Protein AF-A0A819YKR6-F1 (afdb_monomer)

Solvent-accessible surface area (backbone atoms only — not comparable to full-atom values): 6091 Å² total; per-residue (Å²): 78,85,42,70,83,52,98,86,44,75,47,55,27,43,64,50,94,60,62,57,65,52,88,93,46,35,77,60,46,51,54,49,40,50,49,23,30,75,78,69,68,44,48,60,54,61,46,28,30,16,52,42,7,23,50,71,63,73,48,72,83,44,50,89,32,15,81,78,50,72,47,72,69,46,43,45,30,48,77,43,75,43,68,68,60,47,52,51,50,52,51,49,54,53,52,48,54,50,43,55,72,76,68,46,79,87,123

Secondary structure (DSSP, 8-state):
-EEESSSS-EEE----S--S--GGGHHHHHHHHHHHHHHH---HHHHHHHHHHHHHTT-TT-GGGBTTSS-GGGB-GGG---HHHHHHHHHHHHHHHHHHHHTS---

Structure (mmCIF, N/CA/C/O backbone):
data_AF-A0A819YKR6-F1
#
_entry.id   AF-A0A819YKR6-F1
#
loop_
_atom_site.group_PDB
_atom_site.id
_atom_site.type_symbol
_atom_site.label_atom_id
_atom_site.label_alt_id
_atom_site.label_comp_id
_atom_site.label_asym_id
_atom_site.label_entity_id
_atom_site.label_seq_id
_atom_site.pdbx_PDB_ins_code
_atom_site.Cartn_x
_atom_site.Cartn_y
_atom_site.Cartn_z
_atom_site.occupancy
_atom_site.B_iso_or_equiv
_atom_site.auth_seq_id
_atom_site.auth_comp_id
_atom_site.auth_asym_id
_atom_site.auth_atom_id
_atom_site.pdbx_PDB_model_num
ATOM 1 N N . HIS A 1 1 ? 3.825 -5.706 -6.126 1.00 92.19 1 HIS A N 1
ATOM 2 C CA . HIS A 1 1 ? 3.063 -6.907 -6.554 1.00 92.19 1 HIS A CA 1
ATOM 3 C C . HIS A 1 1 ? 2.234 -6.603 -7.795 1.00 92.19 1 HIS A C 1
ATOM 5 O O . HIS A 1 1 ? 1.718 -5.496 -7.921 1.00 92.19 1 HIS A O 1
ATOM 11 N N . VAL A 1 2 ? 2.062 -7.589 -8.679 1.00 91.44 2 VAL A N 1
ATOM 12 C CA . VAL A 1 2 ? 1.302 -7.446 -9.929 1.00 91.44 2 VAL A CA 1
ATOM 13 C C . VAL A 1 2 ? -0.203 -7.290 -9.662 1.00 91.44 2 VAL A C 1
ATOM 15 O O . VAL A 1 2 ? -0.810 -8.060 -8.920 1.00 91.44 2 VAL A O 1
ATOM 18 N N . PHE A 1 3 ? -0.834 -6.289 -10.257 1.00 90.62 3 PHE A N 1
ATOM 19 C CA . PHE A 1 3 ? -2.274 -6.057 -10.227 1.00 90.62 3 PHE A CA 1
ATOM 20 C C . PHE A 1 3 ? -2.802 -6.072 -11.657 1.00 90.62 3 PHE A C 1
ATOM 22 O O . PHE A 1 3 ? -2.369 -5.278 -12.487 1.00 90.62 3 PHE A O 1
ATOM 29 N N . ARG A 1 4 ? -3.714 -6.999 -11.950 1.00 90.88 4 ARG A N 1
ATOM 30 C CA . ARG A 1 4 ? -4.359 -7.099 -13.259 1.00 90.88 4 ARG A CA 1
ATOM 31 C C . ARG A 1 4 ? -5.706 -6.400 -13.181 1.00 90.88 4 ARG A C 1
ATOM 33 O O . ARG A 1 4 ? -6.534 -6.794 -12.365 1.00 90.88 4 ARG A O 1
ATOM 40 N N . ILE A 1 5 ? -5.897 -5.366 -13.996 1.00 87.38 5 ILE A N 1
ATOM 41 C CA . ILE A 1 5 ? -7.200 -4.699 -14.136 1.00 87.38 5 ILE A CA 1
ATOM 42 C C . ILE A 1 5 ? -8.100 -5.542 -15.046 1.00 87.38 5 ILE A C 1
ATOM 44 O O . ILE A 1 5 ? -9.279 -5.727 -14.762 1.00 87.38 5 ILE A O 1
ATOM 48 N N . ASN A 1 6 ? -7.524 -6.069 -16.124 1.00 90.75 6 ASN A N 1
ATOM 49 C CA . ASN A 1 6 ? -8.122 -7.023 -17.053 1.00 90.75 6 ASN A CA 1
ATOM 50 C C . ASN A 1 6 ? -6.995 -7.845 -17.711 1.00 90.75 6 ASN A C 1
ATOM 52 O O . ASN A 1 6 ? -5.847 -7.778 -17.259 1.00 90.75 6 ASN A O 1
ATOM 56 N N . ASP A 1 7 ? -7.317 -8.622 -18.745 1.00 88.75 7 ASP A N 1
ATOM 57 C CA . ASP A 1 7 ? -6.349 -9.494 -19.424 1.00 88.75 7 ASP A CA 1
ATOM 58 C C . ASP A 1 7 ? -5.203 -8.724 -20.106 1.00 88.75 7 ASP A C 1
ATOM 60 O O . ASP A 1 7 ? -4.094 -9.248 -20.205 1.00 88.75 7 ASP A O 1
ATOM 64 N N . ASP A 1 8 ? -5.433 -7.464 -20.488 1.00 92.00 8 ASP A N 1
ATOM 65 C CA . ASP A 1 8 ? -4.474 -6.644 -21.237 1.00 92.00 8 ASP A CA 1
ATOM 66 C C . ASP A 1 8 ? -3.695 -5.656 -20.353 1.00 92.00 8 ASP A C 1
ATOM 68 O O . ASP A 1 8 ? -2.594 -5.226 -20.699 1.00 92.00 8 ASP A O 1
ATOM 72 N N . ILE A 1 9 ? -4.257 -5.265 -19.206 1.00 91.19 9 ILE A N 1
ATOM 73 C CA . ILE A 1 9 ? -3.713 -4.201 -18.359 1.00 91.19 9 ILE A CA 1
ATOM 74 C C . ILE A 1 9 ? -3.147 -4.788 -17.069 1.00 91.19 9 ILE A C 1
ATOM 76 O O . ILE A 1 9 ? -3.871 -5.139 -16.128 1.00 91.19 9 ILE A O 1
ATOM 80 N N . ILE A 1 10 ? -1.816 -4.817 -17.018 1.00 90.88 10 ILE A N 1
ATOM 81 C CA . ILE A 1 10 ? -1.019 -5.278 -15.884 1.00 90.88 10 ILE A CA 1
ATOM 82 C C . ILE A 1 10 ? -0.266 -4.087 -15.285 1.00 90.88 10 ILE A C 1
ATOM 84 O O . ILE A 1 10 ? 0.499 -3.417 -15.970 1.00 90.88 10 ILE A O 1
ATOM 88 N N . LEU A 1 11 ? -0.470 -3.833 -13.994 1.00 92.00 11 LEU A N 1
ATOM 89 C CA . LEU A 1 11 ? 0.160 -2.747 -13.241 1.00 92.00 11 LEU A CA 1
ATOM 90 C C . LEU A 1 11 ? 0.799 -3.276 -11.952 1.00 92.00 11 LEU A C 1
ATOM 92 O O . L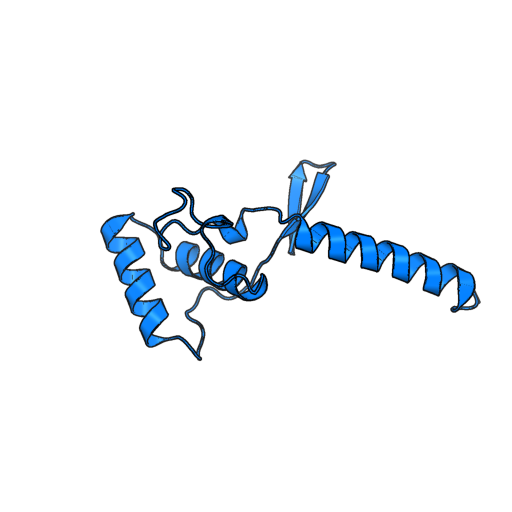EU A 1 11 ? 0.688 -4.456 -11.617 1.00 92.00 11 LEU A O 1
ATOM 96 N N . ASN A 1 12 ? 1.471 -2.398 -11.208 1.00 94.31 12 ASN A N 1
ATOM 97 C CA . ASN A 1 12 ? 2.063 -2.713 -9.911 1.00 94.31 12 ASN A CA 1
ATOM 98 C C . ASN A 1 12 ? 1.345 -1.967 -8.782 1.00 94.31 12 ASN A C 1
ATOM 100 O O . ASN A 1 12 ? 0.906 -0.832 -8.949 1.00 94.31 12 ASN A O 1
ATOM 104 N N . ARG A 1 13 ? 1.259 -2.608 -7.616 1.00 95.19 13 ARG A N 1
ATOM 105 C CA . ARG A 1 13 ? 0.799 -2.001 -6.360 1.00 95.19 13 ARG A CA 1
ATOM 106 C C . ARG A 1 13 ? 1.690 -2.407 -5.189 1.00 95.19 13 ARG A C 1
ATOM 108 O O . ARG A 1 13 ? 2.337 -3.462 -5.258 1.00 95.19 13 ARG A O 1
ATOM 115 N N . TYR A 1 14 ? 1.678 -1.601 -4.131 1.00 96.75 14 TYR A N 1
ATOM 116 C CA . TYR A 1 14 ? 2.297 -1.938 -2.849 1.00 96.75 14 TYR A CA 1
ATOM 117 C C . TYR A 1 14 ? 1.574 -3.125 -2.207 1.00 96.75 14 TYR A C 1
ATOM 119 O O . TYR A 1 14 ? 0.348 -3.246 -2.308 1.00 96.75 14 TYR A O 1
ATOM 127 N N . TYR A 1 15 ? 2.332 -4.060 -1.646 1.00 96.25 15 TYR A N 1
ATOM 128 C CA . TYR A 1 15 ? 1.826 -5.344 -1.188 1.00 96.25 15 TYR A CA 1
ATOM 129 C C . TYR A 1 15 ? 2.845 -6.074 -0.313 1.00 96.25 15 TYR A C 1
ATOM 131 O O . TYR A 1 15 ? 3.835 -6.595 -0.827 1.00 96.25 15 TYR A O 1
ATOM 139 N N . ASP A 1 16 ? 2.477 -6.273 0.948 1.00 95.75 16 ASP A N 1
ATOM 140 C CA . ASP A 1 16 ? 3.168 -7.186 1.854 1.00 95.75 16 ASP A CA 1
ATOM 141 C C . ASP A 1 16 ? 2.383 -8.515 1.927 1.00 95.75 16 ASP A C 1
ATOM 143 O O . ASP A 1 16 ? 1.146 -8.498 2.026 1.00 95.75 16 ASP A O 1
ATOM 147 N N . PRO A 1 17 ? 3.034 -9.692 1.859 1.00 94.69 17 PRO A N 1
ATOM 148 C CA . PRO A 1 17 ? 2.362 -10.988 1.980 1.00 94.69 17 PRO A CA 1
ATOM 149 C C . PRO A 1 17 ? 1.868 -11.324 3.397 1.00 94.69 17 PRO A C 1
ATOM 151 O O . PRO A 1 17 ? 1.019 -12.203 3.549 1.00 94.69 17 PRO A O 1
ATOM 154 N N . LEU A 1 18 ? 2.367 -10.664 4.442 1.00 95.50 18 LEU A N 1
ATOM 155 C CA . LEU A 1 18 ? 1.987 -10.923 5.826 1.00 95.50 18 LEU A CA 1
ATOM 156 C C . LEU A 1 18 ? 0.614 -10.317 6.160 1.00 95.50 18 LEU A C 1
ATOM 158 O O . LEU A 1 18 ? 0.192 -9.284 5.642 1.00 95.50 18 LEU A O 1
ATOM 162 N N . ARG A 1 19 ? -0.110 -10.987 7.062 1.00 94.94 19 ARG A N 1
ATOM 163 C CA . ARG A 1 19 ? -1.440 -10.584 7.567 1.00 94.94 19 ARG A CA 1
ATOM 164 C C . ARG A 1 19 ? -1.434 -10.472 9.088 1.00 94.94 19 ARG A C 1
ATOM 166 O O . ARG A 1 19 ? -2.276 -11.035 9.781 1.00 94.94 19 ARG A O 1
ATOM 173 N N . LYS A 1 20 ? -0.386 -9.843 9.608 1.00 95.75 20 LYS A N 1
ATOM 174 C CA . LYS A 1 20 ? -0.082 -9.747 11.040 1.00 95.75 20 LYS A CA 1
ATOM 175 C C . LYS A 1 20 ? 0.447 -8.353 11.353 1.00 95.75 20 LYS A C 1
ATOM 177 O O . LYS A 1 20 ? 1.015 -7.743 10.450 1.00 95.75 20 LYS A O 1
ATOM 182 N N . PRO A 1 21 ? 0.333 -7.869 12.593 1.00 94.56 21 PRO A N 1
ATOM 183 C CA . PRO A 1 21 ? 0.917 -6.586 12.959 1.00 94.56 21 PRO A CA 1
ATOM 184 C C . PRO A 1 21 ? 2.437 -6.575 12.750 1.00 94.56 21 PRO A C 1
ATOM 186 O O . PRO A 1 21 ? 3.080 -7.632 12.806 1.00 94.56 21 PRO A O 1
ATOM 189 N N . CYS A 1 22 ? 3.019 -5.413 12.470 1.00 91.00 22 CYS A N 1
ATOM 190 C CA . CYS A 1 22 ? 4.472 -5.290 12.377 1.00 91.00 22 CYS A CA 1
ATOM 191 C C . CYS A 1 22 ? 5.128 -5.415 13.766 1.00 91.00 22 CYS A C 1
ATOM 193 O O . CYS A 1 22 ? 4.584 -4.895 14.744 1.00 91.00 2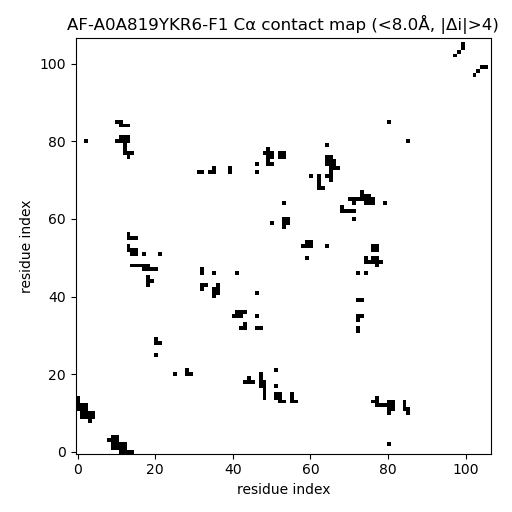2 CYS A O 1
ATOM 195 N N . PRO A 1 23 ? 6.263 -6.135 13.906 1.00 91.81 23 PRO A N 1
ATOM 196 C CA . PRO A 1 23 ? 6.915 -6.327 15.205 1.00 91.81 23 PRO A CA 1
ATOM 197 C C . PRO A 1 23 ? 7.251 -5.015 15.927 1.00 91.81 23 PRO A C 1
ATOM 199 O O . PRO A 1 23 ? 7.102 -4.922 17.143 1.00 91.81 23 PRO A O 1
ATOM 202 N N . GLU A 1 24 ? 7.664 -3.997 15.178 1.00 91.75 24 GLU A N 1
ATOM 203 C CA . GLU A 1 24 ? 8.047 -2.673 15.666 1.00 91.75 24 GLU A CA 1
ATOM 204 C C . GLU A 1 24 ? 6.861 -1.813 16.132 1.00 91.75 24 GLU A C 1
ATOM 206 O O . GLU A 1 24 ? 7.043 -0.885 16.918 1.00 91.75 24 GLU A O 1
ATOM 211 N N . SER A 1 25 ? 5.639 -2.129 15.694 1.00 91.62 25 SER A N 1
ATOM 212 C CA . SER A 1 25 ? 4.414 -1.363 15.969 1.00 91.62 25 SER A CA 1
ATOM 213 C C . SER A 1 25 ? 3.308 -2.211 16.617 1.00 91.62 25 SER A C 1
ATOM 215 O O . SER A 1 25 ? 2.164 -1.756 16.730 1.00 91.62 25 SER A O 1
ATOM 217 N N . TYR A 1 26 ? 3.640 -3.417 17.095 1.00 94.12 26 TYR A N 1
ATOM 218 C CA . TYR A 1 26 ? 2.675 -4.460 17.461 1.00 94.12 26 TYR A CA 1
ATOM 219 C C . TYR A 1 26 ? 1.512 -3.977 18.349 1.00 94.12 26 TYR A C 1
ATOM 221 O O . TYR A 1 26 ? 0.358 -4.135 17.941 1.00 94.12 26 TYR A O 1
ATOM 229 N N . PRO A 1 27 ? 1.744 -3.334 19.518 1.00 95.62 27 PRO A N 1
ATOM 230 C CA . PRO A 1 27 ? 0.644 -2.962 20.413 1.00 95.62 27 PRO A CA 1
ATOM 231 C C . PRO A 1 27 ? -0.281 -1.904 19.802 1.00 95.62 27 PRO A C 1
ATOM 233 O O . PRO A 1 27 ? -1.483 -1.880 20.065 1.00 95.62 27 PRO A O 1
ATOM 236 N N . LYS A 1 28 ? 0.283 -1.013 18.980 1.00 94.94 28 LYS A N 1
ATOM 237 C CA . LYS A 1 28 ? -0.461 0.055 18.313 1.00 94.94 28 LYS A CA 1
ATOM 238 C C . LYS A 1 28 ? -1.358 -0.525 17.227 1.00 94.94 28 LYS A C 1
ATOM 240 O O . LYS A 1 28 ? -2.550 -0.231 17.210 1.00 94.94 28 LYS A O 1
ATOM 245 N N . GLU A 1 29 ? -0.807 -1.378 16.370 1.00 95.62 29 GLU A N 1
ATOM 246 C CA . GLU A 1 29 ? -1.561 -1.984 15.272 1.00 95.62 29 GLU A CA 1
ATOM 247 C C . GLU A 1 29 ? -2.630 -2.965 15.759 1.00 95.62 29 GLU A C 1
ATOM 249 O O . GLU A 1 29 ? -3.683 -3.080 15.136 1.00 95.62 29 GLU A O 1
ATOM 254 N N . GLU A 1 30 ? -2.416 -3.647 16.887 1.00 96.94 30 GLU A N 1
ATOM 255 C CA . GLU A 1 30 ? -3.451 -4.485 17.500 1.00 96.94 30 GLU A CA 1
ATOM 256 C C . GLU A 1 30 ? -4.654 -3.647 17.971 1.00 96.94 30 GLU A C 1
ATOM 258 O O . GLU A 1 30 ? -5.806 -4.003 17.711 1.00 96.94 30 GLU A O 1
ATOM 263 N N . ASN A 1 31 ? -4.402 -2.504 18.616 1.00 96.75 31 ASN A N 1
ATOM 264 C CA . ASN A 1 31 ? -5.459 -1.594 19.063 1.00 96.75 31 ASN A CA 1
ATOM 265 C C . ASN A 1 31 ? -6.193 -0.936 17.886 1.00 96.75 31 ASN A C 1
ATOM 267 O O . ASN A 1 31 ? -7.421 -0.847 17.895 1.00 96.75 31 ASN A O 1
ATOM 271 N N . GLU A 1 32 ? -5.465 -0.508 16.854 1.00 95.81 32 GLU A N 1
ATOM 272 C CA . GLU A 1 32 ? -6.058 0.058 15.637 1.00 95.81 32 GLU A CA 1
ATOM 273 C C . GLU A 1 32 ? -6.896 -0.982 14.878 1.00 95.81 32 GLU A C 1
ATOM 275 O O . GLU A 1 32 ? -8.004 -0.671 14.442 1.00 95.81 32 GLU A O 1
ATOM 280 N N . CYS A 1 33 ? -6.431 -2.233 14.801 1.00 97.50 33 CYS A N 1
ATOM 281 C CA . CYS A 1 33 ? -7.190 -3.334 14.214 1.00 97.50 33 CYS A CA 1
ATOM 282 C C . CYS A 1 33 ? -8.495 -3.605 14.980 1.00 97.50 33 CYS A C 1
ATOM 284 O O . CYS A 1 33 ? -9.542 -3.808 14.359 1.00 97.50 33 CYS A O 1
ATOM 286 N N . LYS A 1 34 ? -8.459 -3.602 16.322 1.00 97.62 34 LYS A N 1
ATOM 287 C CA . LYS A 1 34 ? -9.666 -3.746 17.158 1.00 97.62 34 LYS A CA 1
ATOM 288 C C . LYS A 1 34 ? -10.654 -2.613 16.885 1.00 97.62 34 LYS A C 1
ATOM 290 O O . LYS A 1 34 ? -11.818 -2.886 16.600 1.00 97.62 34 LYS A O 1
ATOM 295 N N . ARG A 1 35 ? -10.174 -1.365 16.845 1.00 97.00 35 ARG A N 1
ATOM 296 C CA . ARG A 1 35 ? -10.996 -0.191 16.517 1.00 97.00 35 ARG A CA 1
ATOM 297 C C . ARG A 1 35 ? -11.624 -0.291 15.124 1.00 97.00 35 ARG A C 1
ATOM 299 O O . ARG A 1 35 ? -12.814 -0.030 14.975 1.00 97.00 35 ARG A O 1
ATOM 306 N N . ALA A 1 36 ? -10.855 -0.696 14.113 1.00 97.25 36 ALA A N 1
ATOM 307 C CA . ALA A 1 36 ? -11.351 -0.868 12.747 1.00 97.25 36 ALA A CA 1
ATOM 308 C C . ALA A 1 36 ? -12.464 -1.928 12.664 1.00 97.25 36 ALA A C 1
ATOM 310 O O . ALA A 1 36 ? -13.470 -1.731 11.977 1.00 97.25 36 ALA A O 1
ATOM 311 N N . LYS A 1 37 ? -12.317 -3.027 13.413 1.00 97.88 37 LYS A N 1
ATOM 312 C CA . LYS A 1 37 ? -13.342 -4.067 13.525 1.00 97.88 37 LYS A CA 1
ATOM 313 C C . LYS A 1 37 ? -14.611 -3.552 14.205 1.00 97.88 37 LYS A C 1
ATOM 315 O O . LYS A 1 37 ? -15.700 -3.782 13.693 1.00 97.88 37 LYS A O 1
ATOM 320 N N . GLU A 1 38 ? -14.479 -2.862 15.335 1.00 97.56 38 GLU A N 1
ATOM 321 C CA . GLU A 1 38 ? -15.615 -2.364 16.124 1.00 97.56 38 GLU A CA 1
ATOM 322 C C . GLU A 1 38 ? -16.400 -1.263 15.402 1.00 97.56 38 GLU A C 1
ATOM 324 O O . GLU A 1 38 ? -17.628 -1.279 15.409 1.00 97.56 38 GLU A O 1
ATOM 329 N N . MET A 1 39 ? -15.706 -0.322 14.759 1.00 96.69 39 MET A N 1
ATOM 330 C CA . MET A 1 39 ? -16.342 0.831 14.116 1.00 96.69 39 MET A CA 1
ATOM 331 C C . MET A 1 39 ? -16.868 0.535 12.711 1.00 96.69 39 MET A C 1
ATOM 333 O O . MET A 1 39 ? -17.890 1.089 12.311 1.00 96.69 39 MET A O 1
ATOM 337 N N . PHE A 1 40 ? -16.157 -0.297 11.945 1.00 96.69 40 PHE A N 1
ATOM 338 C CA . PHE A 1 40 ? -16.395 -0.454 10.507 1.00 96.69 40 PHE A CA 1
ATOM 339 C C . PHE A 1 40 ? -16.565 -1.911 10.063 1.00 96.69 40 PHE A C 1
ATOM 341 O O . PHE A 1 40 ? -16.766 -2.162 8.877 1.00 96.69 40 PHE A O 1
ATOM 348 N N . GLY A 1 41 ? -16.480 -2.882 10.979 1.00 97.00 41 GLY A N 1
ATOM 349 C CA . GLY A 1 41 ? -16.601 -4.303 10.641 1.00 97.00 41 GLY A CA 1
ATOM 350 C C . GLY A 1 41 ? -15.438 -4.845 9.805 1.00 97.00 41 GLY A C 1
ATOM 351 O O . GLY A 1 41 ? -15.577 -5.888 9.169 1.00 97.00 41 GLY A O 1
ATOM 352 N N . ILE A 1 42 ? -14.295 -4.153 9.781 1.00 97.19 42 ILE A N 1
ATOM 353 C CA . ILE A 1 42 ? -13.130 -4.558 8.989 1.00 97.19 42 ILE A CA 1
ATOM 354 C C . ILE A 1 42 ? -12.465 -5.771 9.640 1.00 97.19 42 ILE A C 1
ATOM 356 O O . ILE A 1 42 ? -12.229 -5.807 10.850 1.00 97.19 42 ILE A O 1
ATOM 360 N N . THR A 1 43 ? -12.161 -6.785 8.832 1.00 97.56 43 THR A N 1
ATOM 361 C CA . THR A 1 43 ? -11.466 -7.981 9.316 1.00 97.56 43 THR A CA 1
ATOM 362 C C . THR A 1 43 ? -9.998 -7.671 9.608 1.00 97.56 43 THR A C 1
ATOM 364 O O . THR A 1 43 ? -9.396 -6.809 8.970 1.00 97.56 43 THR A O 1
ATOM 367 N N . ALA A 1 44 ? -9.391 -8.410 10.539 1.00 96.94 44 ALA A N 1
ATOM 368 C CA . ALA A 1 44 ? -7.968 -8.256 10.834 1.00 96.94 44 ALA A CA 1
ATOM 369 C C . ALA A 1 44 ? -7.091 -8.503 9.597 1.00 96.94 44 ALA A C 1
ATOM 371 O O . ALA A 1 44 ? -6.119 -7.791 9.370 1.00 96.94 44 ALA A O 1
ATOM 372 N N . GLU A 1 45 ? -7.470 -9.470 8.760 1.00 97.00 45 GLU A N 1
ATOM 373 C CA . GLU A 1 45 ? -6.760 -9.774 7.521 1.00 97.00 45 GLU A CA 1
ATOM 374 C C . GLU A 1 45 ? -6.769 -8.584 6.552 1.00 97.00 45 GLU A C 1
ATOM 376 O O . GLU A 1 45 ? -5.707 -8.166 6.089 1.00 97.00 45 GLU A O 1
ATOM 381 N N . THR A 1 46 ? -7.944 -7.998 6.300 1.00 97.25 46 THR A N 1
ATOM 382 C CA . THR A 1 46 ? -8.098 -6.808 5.450 1.00 97.25 46 THR A CA 1
ATOM 383 C C . THR A 1 46 ? -7.349 -5.608 6.029 1.00 97.25 46 THR A C 1
ATOM 385 O O . THR A 1 46 ? -6.643 -4.913 5.300 1.00 97.25 46 THR A O 1
ATOM 388 N N . PHE A 1 47 ? -7.455 -5.386 7.343 1.00 97.56 47 PHE A N 1
ATOM 389 C CA . PHE A 1 47 ? -6.756 -4.298 8.021 1.00 97.56 47 PHE A CA 1
ATOM 390 C C . PHE A 1 47 ? -5.240 -4.418 7.838 1.00 97.56 47 PHE A C 1
ATOM 392 O O . PHE A 1 47 ? -4.616 -3.497 7.314 1.00 97.56 47 PHE A O 1
ATOM 399 N N . TYR A 1 48 ? -4.644 -5.561 8.197 1.00 97.38 48 TYR A N 1
ATOM 400 C CA . TYR A 1 48 ? -3.194 -5.746 8.094 1.00 97.38 48 TYR A CA 1
ATOM 401 C C . TYR A 1 48 ? -2.701 -5.740 6.649 1.00 97.38 48 TYR A C 1
ATOM 403 O O . TYR A 1 48 ? -1.610 -5.238 6.393 1.00 97.38 48 TYR A O 1
ATOM 411 N N . PHE A 1 49 ? -3.505 -6.234 5.706 1.00 97.00 49 PHE A N 1
ATOM 412 C CA . PHE A 1 49 ? -3.197 -6.140 4.284 1.00 97.00 49 PHE A CA 1
ATOM 413 C C . PHE A 1 49 ? -2.990 -4.683 3.837 1.00 97.00 49 PHE A C 1
ATOM 415 O O . PHE A 1 49 ? -1.932 -4.349 3.301 1.00 97.00 49 PHE A O 1
ATOM 422 N N . HIS A 1 50 ? -3.961 -3.798 4.083 1.00 97.56 50 HIS A N 1
ATOM 423 C CA . HIS A 1 50 ? -3.836 -2.397 3.671 1.00 97.56 50 HIS A CA 1
ATOM 424 C C . HIS A 1 50 ? -2.845 -1.611 4.531 1.00 97.56 50 HIS A C 1
ATOM 426 O O . HIS A 1 50 ? -2.175 -0.714 4.017 1.00 97.56 50 HIS A O 1
ATOM 432 N N . ASN A 1 51 ? -2.739 -1.936 5.822 1.00 96.75 51 ASN A N 1
ATOM 433 C CA . ASN A 1 51 ? -1.815 -1.278 6.738 1.00 96.75 51 ASN A CA 1
ATOM 434 C C . ASN A 1 51 ? -0.366 -1.489 6.292 1.00 96.75 51 ASN A C 1
ATOM 436 O O . ASN A 1 51 ? 0.365 -0.521 6.118 1.00 96.75 51 ASN A O 1
ATOM 440 N N . ARG A 1 52 ? 0.011 -2.737 5.994 1.00 96.56 52 ARG A N 1
ATOM 441 C CA . ARG A 1 52 ? 1.360 -3.056 5.518 1.00 96.56 52 ARG A CA 1
ATOM 442 C C . ARG A 1 52 ? 1.641 -2.538 4.115 1.00 96.56 52 ARG A C 1
ATOM 444 O O . ARG A 1 52 ? 2.732 -2.042 3.875 1.00 96.56 52 ARG A O 1
ATOM 451 N N . ALA A 1 53 ? 0.658 -2.571 3.211 1.00 96.94 53 ALA A N 1
ATOM 452 C CA . ALA A 1 53 ? 0.813 -1.947 1.897 1.00 96.94 53 ALA A CA 1
ATOM 453 C C . ALA A 1 53 ? 1.112 -0.437 2.004 1.00 96.94 53 ALA A C 1
ATOM 455 O O . ALA A 1 53 ? 1.917 0.079 1.236 1.00 96.94 53 ALA A O 1
ATOM 456 N N . ALA A 1 54 ? 0.515 0.264 2.976 1.00 96.38 54 ALA A N 1
ATOM 457 C CA . ALA A 1 54 ? 0.824 1.674 3.229 1.00 96.38 54 ALA A CA 1
ATOM 458 C C . ALA A 1 54 ? 2.224 1.881 3.837 1.00 96.38 54 ALA A C 1
ATOM 460 O O . ALA A 1 54 ? 2.873 2.877 3.529 1.00 96.38 54 ALA A O 1
ATOM 461 N N . CYS A 1 55 ? 2.708 0.944 4.659 1.00 94.94 55 CYS A N 1
ATOM 462 C CA . CYS A 1 55 ? 4.093 0.956 5.140 1.00 94.94 55 CYS A CA 1
ATOM 463 C C . CYS A 1 55 ? 5.095 0.731 3.998 1.00 94.94 55 CYS A C 1
ATOM 465 O O . CYS A 1 55 ? 6.075 1.459 3.901 1.00 94.94 55 CYS A O 1
ATOM 467 N N . GLU A 1 56 ? 4.832 -0.207 3.083 1.00 95.00 56 GLU A N 1
ATOM 468 C CA . GLU A 1 56 ? 5.682 -0.420 1.900 1.00 95.00 56 GLU A CA 1
ATOM 469 C C . GLU A 1 56 ? 5.701 0.769 0.937 1.00 95.00 56 GLU A C 1
ATOM 471 O O . GLU A 1 56 ? 6.654 0.934 0.177 1.00 95.00 56 GLU A O 1
ATOM 476 N N . SER A 1 57 ? 4.653 1.594 0.949 1.00 94.69 57 SER A N 1
ATOM 477 C CA . SER A 1 57 ? 4.632 2.828 0.170 1.00 94.69 57 SER A CA 1
ATOM 478 C C . SER A 1 57 ? 5.447 3.955 0.804 1.00 94.69 57 SER A C 1
ATOM 480 O O . SER A 1 57 ? 5.519 5.024 0.207 1.00 94.69 57 SER A O 1
ATOM 482 N N . GLU A 1 58 ? 5.964 3.764 2.024 1.00 93.88 58 GLU A N 1
ATOM 483 C CA . GLU A 1 58 ? 6.566 4.788 2.896 1.00 93.88 58 GLU A CA 1
ATOM 484 C C . GLU A 1 58 ? 5.657 5.993 3.203 1.00 93.88 58 GLU A C 1
ATOM 486 O O . GLU A 1 58 ? 6.113 7.056 3.619 1.00 93.88 58 GLU A O 1
ATOM 491 N N . TRP A 1 59 ? 4.350 5.873 2.960 1.00 94.00 59 TRP A N 1
ATOM 492 C CA . TRP A 1 59 ? 3.383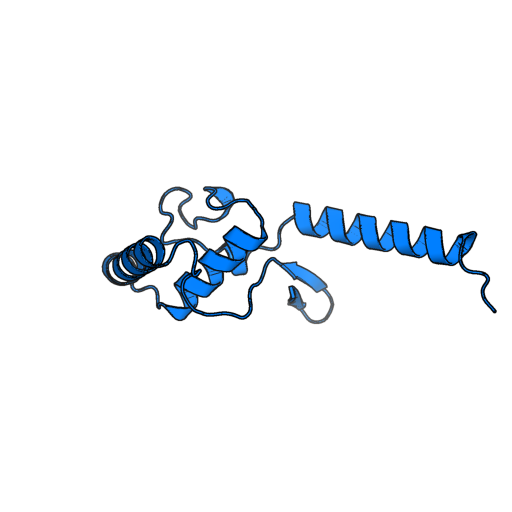 6.947 3.212 1.00 94.00 59 TRP A CA 1
ATOM 493 C C . TRP A 1 59 ? 2.418 6.494 4.315 1.00 94.00 59 TRP A C 1
ATOM 495 O O . TRP A 1 59 ? 1.196 6.544 4.135 1.00 94.00 59 TRP A O 1
ATOM 505 N N . ASP A 1 60 ? 2.967 6.030 5.441 1.00 91.50 60 ASP A N 1
ATOM 506 C CA . ASP A 1 60 ? 2.287 5.489 6.622 1.00 91.50 60 ASP A CA 1
ATOM 507 C C . ASP A 1 60 ? 2.034 6.578 7.701 1.00 91.50 60 ASP A C 1
ATOM 509 O O . ASP A 1 60 ? 2.858 6.912 8.538 1.00 91.50 60 ASP A O 1
ATOM 513 N N . PHE A 1 61 ? 0.877 7.228 7.769 1.00 93.00 61 PHE A N 1
ATOM 514 C CA . PHE A 1 61 ? -0.285 7.082 6.909 1.00 93.00 61 PHE A CA 1
ATOM 515 C C . PHE A 1 61 ? -0.666 8.420 6.295 1.00 93.00 61 PHE A C 1
ATOM 517 O O . PHE A 1 61 ? -0.598 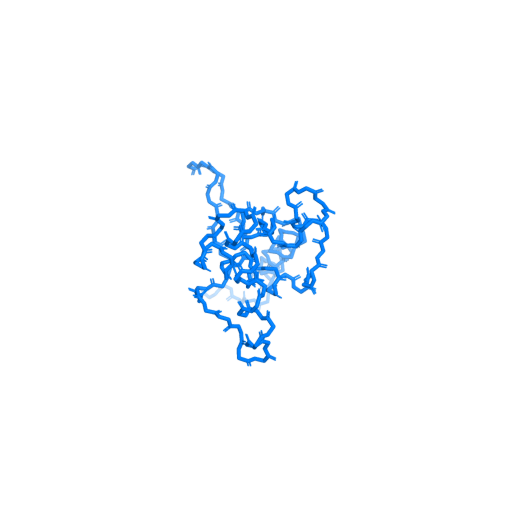9.467 6.937 1.00 93.00 61 PHE A O 1
ATOM 524 N N . SER A 1 62 ? -1.139 8.357 5.054 1.00 95.88 62 SER A N 1
ATOM 525 C CA . SER A 1 62 ? -1.646 9.496 4.301 1.00 95.88 62 SER A CA 1
ATOM 526 C C . SER A 1 62 ? -3.149 9.376 4.057 1.00 95.88 62 SER A C 1
ATOM 528 O O . SER A 1 62 ? -3.658 8.292 3.765 1.00 95.88 62 SER A O 1
ATOM 530 N N . SER A 1 63 ? -3.858 10.510 4.072 1.00 96.25 63 SER A N 1
ATOM 531 C CA . SER A 1 63 ? -5.276 10.5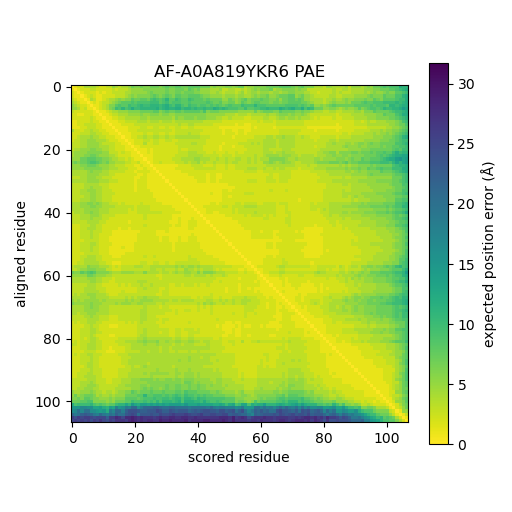89 3.681 1.00 96.25 63 SER A CA 1
ATOM 532 C C . SER A 1 63 ? -5.527 10.119 2.247 1.00 96.25 63 SER A C 1
ATOM 534 O O . SER A 1 63 ? -6.649 9.735 1.920 1.00 96.25 63 SER A O 1
ATOM 536 N N . ARG A 1 64 ? -4.478 10.083 1.413 1.00 95.81 64 ARG A N 1
ATOM 537 C CA . ARG A 1 64 ? -4.466 9.453 0.086 1.00 95.81 64 ARG A CA 1
ATOM 538 C C . ARG A 1 64 ? -4.987 8.014 0.116 1.00 95.81 64 ARG A C 1
ATOM 540 O O . ARG A 1 64 ? -5.634 7.589 -0.837 1.00 95.81 64 ARG A O 1
ATOM 547 N N . TRP A 1 65 ? -4.714 7.283 1.195 1.00 96.44 65 TRP A N 1
ATOM 548 C CA . TRP A 1 65 ? -5.068 5.873 1.331 1.00 96.44 65 TRP A CA 1
ATOM 549 C C . TRP A 1 65 ? -6.422 5.640 1.988 1.00 96.44 65 TRP A C 1
ATOM 551 O O . TRP A 1 65 ? -6.915 4.519 1.952 1.00 96.44 65 TRP A O 1
ATOM 561 N N . PHE A 1 66 ? -7.025 6.653 2.607 1.00 96.75 66 PHE A N 1
ATOM 562 C CA . PHE A 1 66 ? -8.249 6.483 3.388 1.00 96.75 66 PHE A CA 1
ATOM 563 C C . PHE A 1 66 ? -9.467 6.679 2.491 1.00 96.75 66 PHE A C 1
ATOM 565 O O . PHE A 1 66 ? -9.583 7.702 1.813 1.00 96.75 66 PHE A O 1
ATOM 572 N N . LYS A 1 67 ? -10.410 5.734 2.512 1.00 95.81 67 LYS A N 1
ATOM 573 C CA . LYS A 1 67 ? -11.620 5.773 1.675 1.00 95.81 67 LYS A CA 1
ATOM 574 C C . LYS A 1 67 ? -12.423 7.067 1.838 1.00 95.81 67 LYS A C 1
ATOM 576 O O . LYS A 1 67 ? -12.952 7.594 0.864 1.00 95.81 67 LYS A O 1
ATOM 581 N N . ASP A 1 68 ? -12.486 7.594 3.056 1.00 95.56 68 ASP A N 1
ATOM 582 C CA . ASP A 1 68 ? -13.175 8.839 3.412 1.00 95.56 68 ASP A CA 1
ATOM 583 C C . ASP A 1 68 ? -12.223 10.043 3.573 1.00 95.56 68 ASP A C 1
ATOM 585 O O . ASP A 1 68 ? -12.652 11.130 3.967 1.00 95.56 68 ASP A O 1
ATOM 589 N N . LYS A 1 69 ? -10.929 9.852 3.277 1.00 94.56 69 LYS A N 1
ATOM 590 C CA . LYS A 1 69 ? -9.833 10.820 3.452 1.00 94.56 69 LYS A CA 1
ATOM 591 C C . LYS A 1 69 ? -9.602 11.283 4.897 1.00 94.56 69 LYS A C 1
ATOM 593 O O . LYS A 1 69 ? -8.874 12.256 5.102 1.00 94.56 69 LYS A O 1
ATOM 598 N N . LYS A 1 70 ? -10.201 10.627 5.895 1.00 94.38 70 LYS A N 1
ATOM 599 C CA . LYS A 1 70 ? -10.164 11.056 7.304 1.00 94.38 70 LYS A CA 1
ATOM 600 C C . LYS A 1 70 ? -9.814 9.915 8.249 1.00 94.38 70 LYS A C 1
ATOM 602 O O . LYS A 1 70 ? -8.912 10.066 9.069 1.00 94.38 70 LYS A O 1
ATOM 607 N N . SER A 1 71 ? -10.509 8.792 8.133 1.00 94.50 71 SER A N 1
ATOM 608 C CA . SER A 1 71 ? -10.375 7.645 9.021 1.00 94.50 71 SER A CA 1
ATOM 609 C C . SER A 1 71 ? -9.306 6.689 8.521 1.00 94.50 71 SER A C 1
ATOM 611 O O . SER A 1 71 ? -9.458 6.032 7.491 1.00 94.50 71 SER A O 1
ATOM 613 N N . LYS A 1 72 ? -8.238 6.559 9.312 1.00 93.81 72 LYS A N 1
ATOM 614 C CA . LYS A 1 72 ? -7.145 5.619 9.050 1.00 93.81 72 LYS A CA 1
ATOM 615 C C . LYS A 1 72 ? -7.629 4.168 8.967 1.00 93.81 72 LYS A C 1
ATOM 617 O O . LYS A 1 72 ? -7.061 3.377 8.227 1.00 93.81 72 LYS A O 1
ATOM 622 N N . GLU A 1 73 ? -8.688 3.817 9.689 1.00 93.88 73 GLU A N 1
ATOM 623 C CA . GLU A 1 73 ? -9.277 2.471 9.695 1.00 93.88 73 GLU A CA 1
ATOM 624 C C . GLU A 1 73 ? -9.787 2.078 8.311 1.00 93.88 73 GLU A C 1
ATOM 626 O O . GLU A 1 73 ? -9.722 0.913 7.941 1.00 93.88 73 GLU A O 1
ATOM 631 N N . LEU A 1 74 ? -10.261 3.059 7.538 1.00 95.38 74 LEU A N 1
ATOM 632 C CA . LEU A 1 74 ? -10.757 2.886 6.177 1.00 95.38 74 LEU A CA 1
ATOM 633 C C . LEU A 1 74 ? -9.619 2.936 5.140 1.00 95.38 74 LEU A C 1
ATOM 635 O O . LEU A 1 74 ? -9.830 3.362 4.002 1.00 95.38 74 LEU A O 1
ATOM 639 N N . ASN A 1 75 ? -8.404 2.548 5.536 1.00 96.06 75 ASN A N 1
ATOM 640 C CA . ASN A 1 75 ? -7.258 2.419 4.646 1.00 96.06 75 ASN A CA 1
ATOM 641 C C . ASN A 1 75 ? -7.525 1.346 3.578 1.00 96.06 75 ASN A C 1
ATOM 643 O O . ASN A 1 75 ? -7.889 0.219 3.898 1.00 96.06 75 ASN A O 1
ATOM 647 N N . GLN A 1 76 ? -7.300 1.711 2.318 1.00 96.81 76 GLN A N 1
ATOM 648 C CA . GLN A 1 76 ? -7.443 0.864 1.133 1.00 96.81 76 GLN A CA 1
ATOM 649 C C . GLN A 1 76 ? -6.171 0.871 0.258 1.00 96.81 76 GLN A C 1
ATOM 651 O O . GLN A 1 76 ? -6.231 0.582 -0.933 1.00 96.81 76 GLN A O 1
ATOM 656 N N . CYS A 1 77 ? -4.999 1.203 0.824 1.00 97.06 77 CYS A N 1
ATOM 657 C CA . CYS A 1 77 ? -3.728 1.344 0.093 1.00 97.06 77 CYS A CA 1
ATOM 658 C C . CYS A 1 77 ? -3.427 0.140 -0.813 1.00 97.06 77 CYS A C 1
ATOM 660 O O . CYS A 1 77 ? -3.153 0.310 -1.996 1.00 97.06 77 CYS A O 1
ATOM 662 N N . GLY A 1 78 ? -3.579 -1.080 -0.286 1.00 95.31 78 GLY A N 1
ATOM 663 C CA . GLY A 1 78 ? -3.351 -2.324 -1.035 1.00 95.31 78 GLY A CA 1
ATOM 664 C C . GLY A 1 78 ? -4.246 -2.554 -2.266 1.00 95.31 78 GLY A C 1
ATOM 665 O O . GLY A 1 78 ? -3.996 -3.499 -3.013 1.00 95.31 78 GLY A O 1
ATOM 666 N N . GLU A 1 79 ? -5.267 -1.727 -2.499 1.00 94.19 79 GLU A N 1
ATOM 667 C CA . GLU A 1 79 ? -6.121 -1.753 -3.699 1.00 94.19 79 GLU A CA 1
ATOM 668 C C . GLU A 1 79 ? -5.869 -0.575 -4.651 1.00 94.19 79 GLU A C 1
ATOM 670 O O . GLU A 1 79 ? -6.424 -0.530 -5.748 1.00 94.19 79 GLU A O 1
ATOM 675 N N . ILE A 1 80 ? -5.007 0.369 -4.274 1.00 94.25 80 ILE A N 1
ATOM 676 C CA . ILE A 1 80 ? -4.698 1.543 -5.086 1.00 94.25 80 ILE A CA 1
ATOM 677 C C . ILE A 1 80 ? -3.462 1.260 -5.944 1.00 94.25 80 ILE A C 1
ATOM 679 O O . ILE A 1 80 ? -2.385 0.935 -5.443 1.00 94.25 80 ILE A O 1
ATOM 683 N N . VAL A 1 81 ? -3.598 1.451 -7.257 1.00 93.69 81 VAL A N 1
ATOM 684 C CA . VAL A 1 81 ? -2.443 1.536 -8.158 1.00 93.69 81 VAL A CA 1
ATOM 685 C C . VAL A 1 81 ? -1.807 2.912 -7.994 1.00 93.69 81 VAL A C 1
ATOM 687 O O . VAL A 1 81 ? -2.430 3.938 -8.269 1.00 93.69 81 VAL A O 1
ATOM 690 N N . SER A 1 82 ? -0.569 2.935 -7.509 1.00 94.12 82 SER A N 1
ATOM 691 C CA . SER A 1 82 ? 0.108 4.172 -7.135 1.00 94.12 82 SER A CA 1
ATOM 692 C C . SER A 1 82 ? 0.971 4.723 -8.274 1.00 94.12 82 SER A C 1
ATOM 694 O O . SER A 1 82 ? 1.766 3.995 -8.866 1.00 94.12 82 SER A O 1
ATOM 696 N N . ILE A 1 83 ? 0.817 6.017 -8.583 1.00 94.19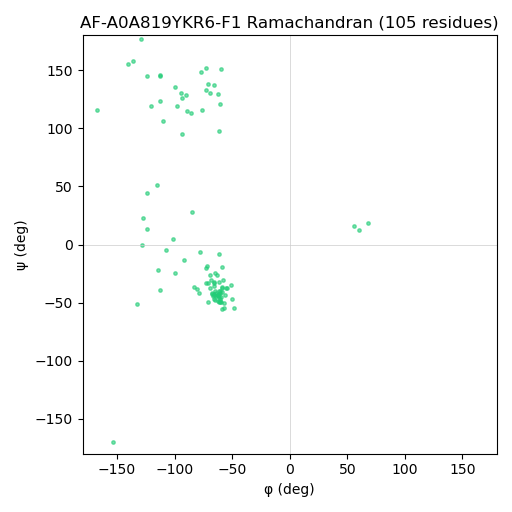 83 ILE A N 1
ATOM 697 C CA . ILE A 1 83 ? 1.536 6.675 -9.688 1.00 94.19 83 ILE A CA 1
ATOM 698 C C . ILE A 1 83 ? 3.051 6.747 -9.453 1.00 94.19 83 ILE A C 1
ATOM 700 O O . ILE A 1 83 ? 3.818 6.585 -10.392 1.00 94.19 83 ILE A O 1
ATOM 704 N N . ASP A 1 84 ? 3.485 6.939 -8.207 1.00 95.06 84 ASP A N 1
ATOM 705 C CA . ASP A 1 84 ? 4.901 6.956 -7.810 1.00 95.06 84 ASP A CA 1
ATOM 706 C C . ASP A 1 84 ? 5.599 5.621 -8.111 1.00 95.06 84 ASP A C 1
ATOM 708 O O . ASP A 1 84 ? 6.628 5.601 -8.786 1.00 95.06 84 ASP A O 1
ATOM 712 N N . LEU A 1 85 ? 5.000 4.502 -7.699 1.00 95.56 85 LEU A N 1
ATOM 713 C CA . LEU A 1 85 ? 5.486 3.159 -7.980 1.00 95.56 85 LEU A CA 1
ATOM 714 C C . LEU A 1 85 ? 5.542 2.898 -9.485 1.00 95.56 85 LEU A C 1
ATOM 716 O O . LEU A 1 85 ? 6.499 2.298 -9.968 1.00 95.56 85 LEU A O 1
ATOM 720 N N . TYR A 1 86 ? 4.541 3.364 -10.235 1.00 93.31 86 TYR A N 1
ATOM 721 C CA . TYR A 1 86 ? 4.527 3.201 -11.685 1.00 93.31 86 TYR A CA 1
ATOM 722 C C . TYR A 1 86 ? 5.644 4.000 -12.366 1.00 93.31 86 TYR A C 1
ATOM 724 O O . TYR A 1 86 ? 6.360 3.450 -13.199 1.00 93.31 86 TYR A O 1
ATOM 732 N N . CYS A 1 87 ? 5.861 5.255 -11.965 1.00 95.31 87 CYS A N 1
ATOM 733 C CA . CYS A 1 87 ? 6.981 6.063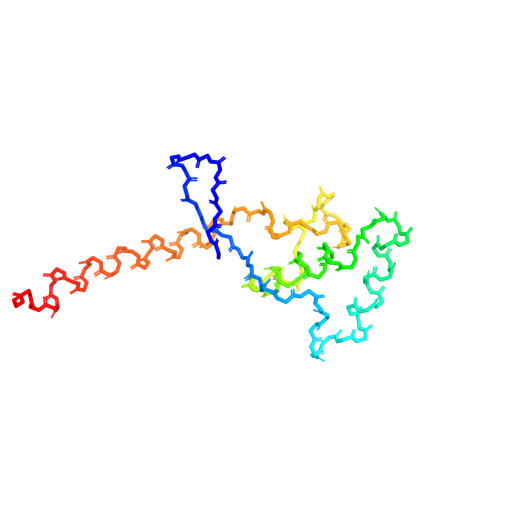 -12.447 1.00 95.31 87 CYS A CA 1
ATOM 734 C C . CYS A 1 87 ? 8.334 5.406 -12.142 1.00 95.31 87 CYS A C 1
ATOM 736 O O . CYS A 1 87 ? 9.217 5.405 -12.998 1.00 95.31 87 CYS A O 1
ATOM 738 N N . LEU A 1 88 ? 8.494 4.819 -10.951 1.00 95.69 88 LEU A N 1
ATOM 739 C CA . LEU A 1 88 ? 9.721 4.122 -10.570 1.00 95.69 88 LEU A CA 1
ATOM 740 C C . LEU A 1 88 ? 9.951 2.864 -11.415 1.00 95.69 88 LEU A C 1
ATOM 742 O O . LEU A 1 88 ? 11.054 2.664 -11.917 1.00 95.69 88 LEU A O 1
ATOM 746 N N . VAL A 1 89 ? 8.925 2.030 -11.601 1.00 94.62 89 VAL A N 1
ATOM 747 C CA . VAL A 1 89 ? 9.030 0.827 -12.442 1.00 94.62 89 VAL A CA 1
ATOM 748 C C . VAL A 1 89 ? 9.335 1.210 -13.888 1.00 94.62 89 VAL A C 1
ATOM 750 O O . VAL A 1 89 ? 10.255 0.648 -14.471 1.00 94.62 89 VAL A O 1
ATOM 753 N N . HIS A 1 90 ? 8.650 2.217 -14.433 1.00 94.69 90 HIS A N 1
ATOM 754 C CA . HIS A 1 90 ? 8.910 2.710 -15.783 1.00 94.69 90 HIS A CA 1
ATOM 755 C C . HIS A 1 90 ? 10.347 3.232 -15.946 1.00 94.69 90 HIS A C 1
ATOM 757 O O . HIS A 1 90 ? 11.020 2.946 -16.936 1.00 94.69 90 HIS A O 1
ATOM 763 N N . PHE A 1 91 ? 10.854 3.960 -14.946 1.00 96.75 91 PHE A N 1
ATOM 764 C CA . PHE A 1 91 ? 12.247 4.396 -14.918 1.00 96.75 91 PHE A CA 1
ATOM 765 C C . PHE A 1 91 ? 13.2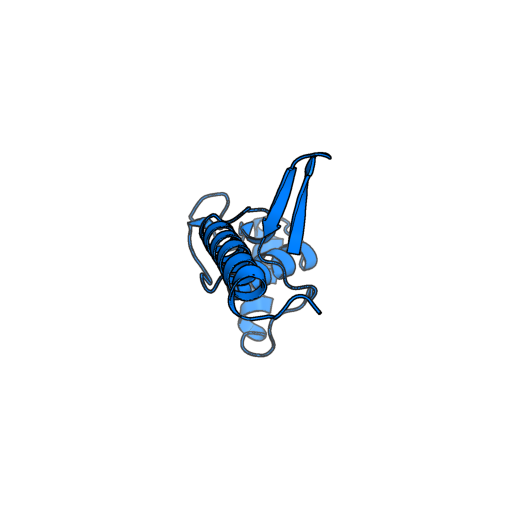19 3.207 -14.905 1.00 96.75 91 PHE A C 1
ATOM 767 O O . PHE A 1 91 ? 14.188 3.208 -15.664 1.00 96.75 91 PHE A O 1
ATOM 774 N N . LEU A 1 92 ? 12.959 2.184 -14.085 1.00 96.75 92 LEU A N 1
ATOM 775 C CA . LEU A 1 92 ? 13.784 0.975 -14.019 1.00 96.75 92 LEU A CA 1
ATOM 776 C C . LEU A 1 92 ? 13.766 0.194 -15.337 1.00 96.75 92 LEU A C 1
ATOM 778 O O . LEU A 1 92 ? 14.820 -0.241 -15.788 1.00 96.75 92 LEU A O 1
ATOM 782 N N . GLU A 1 93 ? 12.608 0.053 -15.983 1.00 95.12 93 GLU A N 1
ATOM 783 C CA . GLU A 1 93 ? 12.482 -0.577 -17.303 1.00 95.12 93 GLU A CA 1
ATOM 784 C C . GLU A 1 93 ? 13.355 0.136 -18.339 1.00 95.12 93 GLU A C 1
ATOM 786 O O . GLU A 1 93 ? 14.164 -0.500 -19.017 1.00 95.12 93 GLU A O 1
ATOM 791 N N . TYR A 1 94 ? 13.250 1.465 -18.416 1.00 95.81 94 TYR A N 1
ATOM 792 C CA . TYR A 1 94 ? 14.063 2.265 -19.328 1.00 95.81 94 TYR A CA 1
ATOM 793 C C . TYR A 1 94 ? 15.561 2.152 -19.010 1.00 95.81 94 TYR A C 1
ATOM 795 O O . TYR A 1 94 ? 16.392 1.980 -19.905 1.00 95.81 94 TYR A O 1
ATOM 803 N N . PHE A 1 95 ? 15.911 2.205 -17.726 1.00 96.19 95 PHE A N 1
ATOM 804 C CA . PHE A 1 95 ? 17.284 2.058 -17.259 1.00 96.19 95 PHE A CA 1
ATOM 805 C C . PHE A 1 95 ? 17.871 0.687 -17.620 1.00 96.19 95 PHE A C 1
ATOM 807 O O . PHE A 1 95 ? 19.002 0.607 -18.100 1.00 96.19 95 PHE A O 1
ATOM 814 N N . PHE A 1 96 ? 17.098 -0.389 -17.465 1.00 95.19 96 PHE A N 1
ATOM 815 C CA . PHE A 1 96 ? 17.528 -1.725 -17.861 1.00 95.19 96 PHE A CA 1
ATOM 816 C C . PHE A 1 96 ? 17.714 -1.841 -19.373 1.00 95.19 96 PHE A C 1
ATOM 818 O O . PHE A 1 96 ? 18.743 -2.359 -19.799 1.00 95.19 96 PHE A O 1
ATOM 825 N N . VAL A 1 97 ? 16.798 -1.310 -20.191 1.00 94.88 97 VAL A N 1
ATOM 826 C CA . VAL A 1 97 ? 16.970 -1.286 -21.657 1.00 94.88 97 VAL A CA 1
ATOM 827 C C . VAL A 1 97 ? 18.274 -0.588 -22.046 1.00 94.88 97 VAL A C 1
ATOM 829 O O . VAL A 1 97 ? 19.019 -1.103 -22.883 1.00 94.88 97 VAL A O 1
ATOM 832 N N . LEU A 1 98 ? 18.597 0.541 -21.410 1.00 92.69 98 LEU A N 1
ATOM 833 C CA . LEU A 1 98 ? 19.852 1.254 -21.644 1.00 92.69 98 LEU A CA 1
ATOM 834 C C . LEU A 1 98 ? 21.074 0.387 -21.296 1.00 92.69 98 LEU A C 1
ATOM 836 O O . LEU A 1 98 ? 21.992 0.264 -22.107 1.00 92.69 98 LEU A O 1
ATOM 840 N N . ILE A 1 99 ? 21.077 -0.252 -20.121 1.00 92.88 99 ILE A N 1
ATOM 841 C CA . ILE A 1 99 ? 22.170 -1.141 -19.697 1.00 92.88 99 ILE A CA 1
ATOM 842 C C . ILE A 1 99 ? 22.350 -2.300 -20.684 1.00 92.88 99 ILE A C 1
ATOM 844 O O . ILE A 1 99 ? 23.467 -2.558 -21.130 1.00 92.88 99 ILE A O 1
ATOM 848 N N . PHE A 1 100 ? 21.270 -2.989 -21.050 1.00 90.88 100 PHE A N 1
ATOM 849 C CA . PHE A 1 100 ? 21.349 -4.147 -21.942 1.00 90.88 100 PHE A CA 1
ATOM 850 C C . PHE A 1 100 ? 21.724 -3.777 -23.380 1.00 90.88 100 PHE A C 1
ATOM 852 O O . PHE A 1 100 ? 22.312 -4.598 -24.073 1.00 90.88 100 PHE A O 1
ATOM 859 N N . THR A 1 101 ? 21.427 -2.555 -23.826 1.00 89.44 101 THR A N 1
ATOM 860 C CA . THR A 1 101 ? 21.779 -2.099 -25.181 1.00 89.44 101 THR A CA 1
ATOM 861 C C . THR A 1 101 ? 23.239 -1.655 -25.284 1.00 89.44 101 THR A C 1
ATOM 863 O O . THR A 1 101 ? 23.878 -1.892 -26.306 1.00 89.44 101 THR A O 1
ATOM 866 N N . PHE A 1 102 ? 23.772 -0.988 -24.254 1.00 84.75 102 PHE A N 1
ATOM 867 C CA . PHE A 1 102 ? 25.063 -0.291 -24.356 1.00 84.75 102 PHE A CA 1
ATOM 868 C C . PHE A 1 102 ? 26.179 -0.863 -23.480 1.00 84.75 102 PHE A C 1
ATOM 870 O O . PHE A 1 102 ? 27.347 -0.601 -23.757 1.00 84.75 102 PHE A O 1
ATOM 877 N N . ILE A 1 103 ? 25.849 -1.593 -22.412 1.00 77.62 103 ILE A N 1
ATOM 878 C CA . ILE A 1 103 ? 26.824 -2.005 -21.391 1.00 77.62 103 ILE A CA 1
ATOM 879 C C . ILE A 1 103 ? 27.033 -3.517 -21.395 1.00 77.62 103 ILE A C 1
ATOM 881 O O . ILE A 1 103 ? 28.166 -3.966 -21.241 1.00 77.62 103 ILE A O 1
ATOM 885 N N . VAL A 1 104 ? 25.974 -4.308 -21.579 1.00 71.31 104 VAL A N 1
ATOM 886 C CA . VAL A 1 104 ? 26.098 -5.765 -21.699 1.00 71.31 104 VAL A CA 1
ATOM 887 C C . VAL A 1 104 ? 26.391 -6.096 -23.164 1.00 71.31 104 VAL A C 1
ATOM 889 O O . VAL A 1 104 ? 25.516 -5.878 -24.000 1.00 71.31 104 VAL A O 1
ATOM 892 N N . PRO A 1 105 ? 27.586 -6.610 -23.519 1.00 63.09 105 PRO A N 1
ATOM 893 C CA . PRO A 1 105 ? 27.799 -7.137 -24.856 1.00 63.09 105 PRO A CA 1
ATOM 894 C C . PRO A 1 105 ? 26.812 -8.290 -25.032 1.00 63.09 105 PRO A C 1
ATOM 896 O O . PRO A 1 105 ? 26.827 -9.237 -24.243 1.00 63.09 105 PRO A O 1
ATOM 899 N N . LEU A 1 106 ? 25.930 -8.194 -26.026 1.00 62.22 106 LEU A N 1
ATOM 900 C CA . LEU A 1 106 ? 25.179 -9.348 -26.504 1.00 62.22 106 LEU A CA 1
ATOM 901 C C . LEU A 1 106 ? 26.222 -10.351 -27.023 1.00 62.22 106 LEU A C 1
ATOM 903 O O . LEU A 1 106 ? 26.771 -10.155 -28.106 1.00 62.22 106 LEU A O 1
ATOM 907 N N . TYR A 1 107 ? 26.570 -11.335 -26.193 1.00 55.78 107 TYR A N 1
ATOM 908 C CA . TYR A 1 107 ? 27.349 -12.507 -26.594 1.00 55.78 107 TYR A CA 1
ATOM 909 C C . TYR A 1 107 ? 26.463 -13.479 -27.370 1.00 55.78 107 TYR A C 1
ATOM 911 O O . TYR A 1 107 ? 25.297 -13.668 -26.951 1.00 55.78 107 TYR A O 1
#

Organism: NCBI:txid433720

Mean predicted aligned error: 4.35 Å

InterPro domains:
  IPR001661 Glycoside hydrolase, family 37 [PF01204] (5-90)
  IPR001661 Glycoside hydrolase, family 37 [PR00744] (11-28)
  IPR001661 Glycoside hydrolase, family 37 [PR00744] (48-65)
  IPR001661 Glycoside hydrolase, family 37 [PR00744] (80-97)
  IPR001661 Glycoside hydrolase, family 37 [PTHR23403] (8-91)
  IPR008928 Six-hairpin glycosidase superfamily [SSF48208] (6-96)
  IPR012341 Six-hairpin glycosidase-like superfamily [G3DSA:1.50.10.10] (1-97)

Nearest PDB structures (foldseek):
  2jjb-assembly2_D  TM=9.290E-01  e=8.964E-05  Escherichia coli K-12
  2wyn-assembly1_D  TM=9.269E-01  e=1.238E-04  Escherichia coli K-12
  2wyn-assembly1_B  TM=9.196E-01  e=2.360E-04  Escherichia coli K-12
  2jg0-assembly1_A  TM=9.240E-01  e=2.517E-04  Esche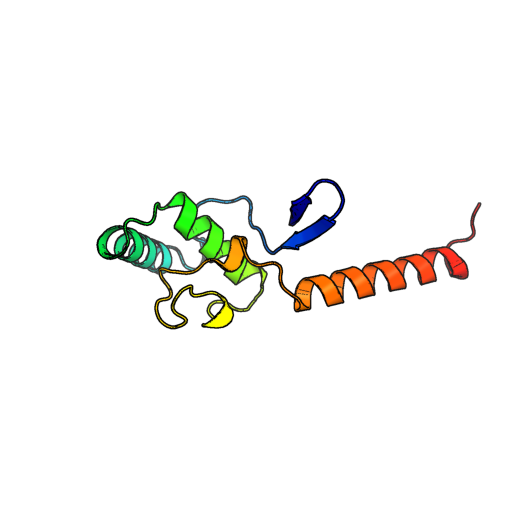richia coli K-12
  2jjb-assembly2_B  TM=9.194E-01  e=5.120E-04  Escherichia coli K-12

pLDDT: mean 93.39, std 6.72, range [55.78, 97.88]

Radius of gyration: 17.54 Å; Cα contacts (8 Å, |Δi|>4): 134; chains: 1; bounding box: 44×24×47 Å

Sequence (107 aa):
HVFRINDDIILNRYYDPLRKPCPESYPKEENECKRAKEMFGITAETFYFHNRAACESEWDFSSRWFKDKKSKELNQCGEIVSIDLYCLVHFLEYFFVLIFTFIVPLY

Foldseek 3Di:
DWDDPDPVDIADAQWDPDLADDPVCHVVLVVLQVVLCVPPVDHSSQQSGQQNSCVSVVPNDALVQAPVSPDPSRGNRNVDRDPVVRVVVVVVVVVVVVCVVPPDPPD